Protein AF-A0A9E4AIB3-F1 (afdb_monomer_lite)

Structure (mmCIF, N/CA/C/O backbone):
data_AF-A0A9E4AIB3-F1
#
_entry.id   AF-A0A9E4AIB3-F1
#
loop_
_atom_site.group_PDB
_atom_site.id
_atom_site.type_symbol
_atom_site.label_atom_id
_atom_site.label_alt_id
_atom_site.label_comp_id
_atom_site.label_asym_id
_atom_site.label_entity_id
_atom_site.label_seq_id
_atom_site.pdbx_PDB_ins_code
_atom_site.Cartn_x
_atom_site.Cartn_y
_atom_site.Cartn_z
_atom_site.occupancy
_atom_site.B_iso_or_equiv
_atom_site.auth_seq_id
_atom_site.auth_comp_id
_atom_site.auth_asym_id
_atom_site.auth_atom_id
_atom_site.pdbx_PDB_model_num
ATOM 1 N N . MET A 1 1 ? 0.671 -28.412 37.581 1.00 35.06 1 MET A N 1
ATOM 2 C CA . MET A 1 1 ? -0.381 -27.426 37.260 1.00 35.06 1 MET A CA 1
ATOM 3 C C . MET A 1 1 ? -0.071 -26.898 35.873 1.00 35.06 1 MET A C 1
ATOM 5 O O . MET A 1 1 ? 0.935 -26.224 35.713 1.00 35.06 1 MET A O 1
ATOM 9 N N . THR A 1 2 ? -0.836 -27.308 34.867 1.00 39.34 2 THR A N 1
ATOM 10 C CA . THR A 1 2 ? -0.575 -26.980 33.458 1.00 39.34 2 THR A CA 1
ATOM 11 C C . THR A 1 2 ? -1.569 -25.899 33.052 1.00 39.34 2 THR A C 1
ATOM 13 O O . THR A 1 2 ? -2.763 -26.172 32.935 1.00 39.34 2 THR A O 1
ATOM 16 N N . ASN A 1 3 ? -1.099 -24.659 32.913 1.00 42.19 3 ASN A N 1
ATOM 17 C CA . ASN A 1 3 ? -1.931 -23.548 32.460 1.00 42.19 3 ASN A CA 1
ATOM 18 C C . ASN A 1 3 ? -2.301 -23.778 30.995 1.00 42.19 3 ASN A C 1
ATOM 20 O O . ASN A 1 3 ? -1.466 -23.673 30.102 1.00 42.19 3 ASN A O 1
ATOM 24 N N . THR A 1 4 ? -3.562 -24.134 30.766 1.00 44.94 4 THR A N 1
ATOM 25 C CA . THR A 1 4 ? -4.128 -24.228 29.422 1.00 44.94 4 THR A CA 1
ATOM 26 C C . THR A 1 4 ? -4.549 -22.821 29.023 1.00 44.94 4 THR A C 1
ATOM 28 O O . THR A 1 4 ? -5.563 -22.318 29.506 1.00 44.94 4 THR A O 1
ATOM 31 N N . ILE A 1 5 ? -3.749 -22.164 28.184 1.00 53.97 5 ILE A N 1
ATOM 32 C CA . ILE A 1 5 ? -4.120 -20.892 27.559 1.00 53.97 5 ILE A CA 1
ATOM 33 C C . ILE A 1 5 ? -5.286 -21.201 26.614 1.00 53.97 5 ILE A C 1
ATOM 35 O O . ILE A 1 5 ? -5.104 -21.790 25.550 1.00 53.97 5 ILE A O 1
ATOM 39 N N . ARG A 1 6 ? -6.511 -20.871 27.036 1.00 46.91 6 ARG A N 1
ATOM 40 C CA . ARG A 1 6 ? -7.680 -20.882 26.153 1.00 46.91 6 ARG A CA 1
ATOM 41 C C . ARG A 1 6 ? -7.533 -19.701 25.200 1.00 46.91 6 ARG A C 1
ATOM 43 O O . ARG A 1 6 ? -7.764 -18.567 25.608 1.00 46.91 6 ARG A O 1
ATOM 50 N N . MET A 1 7 ? -7.138 -19.964 23.956 1.00 50.44 7 MET A N 1
ATOM 51 C CA . MET A 1 7 ? -7.277 -18.965 22.898 1.00 50.44 7 MET A CA 1
ATOM 52 C C . MET A 1 7 ? -8.770 -18.614 22.759 1.00 50.44 7 MET A C 1
ATOM 54 O O . MET A 1 7 ? -9.595 -19.536 22.719 1.00 50.44 7 MET A O 1
ATOM 58 N N . PRO A 1 8 ? -9.146 -17.322 22.718 1.00 49.25 8 PRO A N 1
ATOM 59 C CA . PRO A 1 8 ? -10.504 -16.931 22.372 1.00 49.25 8 PRO A CA 1
ATOM 60 C C . PRO A 1 8 ? -10.796 -17.449 20.962 1.00 49.25 8 PRO A C 1
ATOM 62 O O . PRO A 1 8 ? -9.924 -17.421 20.096 1.00 49.25 8 PRO A O 1
ATOM 65 N N . GLY A 1 9 ? -11.990 -18.010 20.770 1.00 51.44 9 GLY A N 1
ATOM 66 C CA . GLY A 1 9 ? -12.374 -18.726 19.558 1.00 51.44 9 GLY A CA 1
ATOM 67 C C . GLY A 1 9 ? -12.327 -17.836 18.321 1.00 51.44 9 GLY A C 1
ATOM 68 O O . GLY A 1 9 ? -13.339 -17.258 17.935 1.00 51.44 9 GLY A O 1
ATOM 69 N N . ILE A 1 10 ? -11.163 -17.769 17.678 1.00 52.16 10 ILE A N 1
ATOM 70 C CA . ILE A 1 10 ? -11.039 -17.341 16.291 1.00 52.16 10 ILE A CA 1
ATOM 71 C C . ILE A 1 10 ? -11.844 -18.365 15.500 1.00 52.16 10 ILE A C 1
ATOM 73 O O . ILE A 1 10 ? -11.491 -19.544 15.439 1.00 52.16 10 ILE A O 1
ATOM 77 N N . ASN A 1 11 ? -12.984 -17.917 14.978 1.00 54.84 11 ASN A N 1
ATOM 78 C CA . ASN A 1 11 ? -13.863 -18.706 14.128 1.00 54.84 11 ASN A CA 1
ATOM 79 C C . ASN A 1 11 ? -12.988 -19.403 13.076 1.00 54.84 11 ASN A C 1
ATOM 81 O O . ASN A 1 11 ? -12.268 -18.725 12.343 1.00 54.84 11 ASN A O 1
ATOM 85 N N . SER A 1 12 ? -13.003 -20.736 13.015 1.00 58.28 12 SER A N 1
ATOM 86 C CA . SER A 1 12 ? -12.111 -21.529 12.149 1.00 58.28 12 SER A CA 1
ATOM 87 C C . SER A 1 12 ? -12.147 -21.082 10.681 1.00 58.28 12 SER A C 1
ATOM 89 O O . SER A 1 12 ? -11.156 -21.207 9.967 1.00 58.28 12 SER A O 1
ATOM 91 N N . ASN A 1 13 ? -13.262 -20.484 10.260 1.00 60.47 13 ASN A N 1
ATOM 92 C CA . ASN A 1 13 ? -13.457 -19.874 8.949 1.00 60.47 13 ASN A CA 1
ATOM 93 C C . ASN A 1 13 ? -12.560 -18.650 8.693 1.00 60.47 13 ASN A C 1
ATOM 95 O O . ASN A 1 13 ? -12.083 -18.491 7.577 1.00 60.47 13 ASN A O 1
ATOM 99 N N . ILE A 1 14 ? -12.295 -17.810 9.700 1.00 61.66 14 ILE A N 1
ATOM 100 C CA . ILE A 1 14 ? -11.411 -16.636 9.576 1.00 61.66 14 ILE A CA 1
ATOM 101 C C . ILE A 1 14 ? -9.961 -17.098 9.432 1.00 61.66 14 ILE A C 1
ATOM 103 O O . ILE A 1 14 ? -9.245 -16.623 8.558 1.00 61.66 14 ILE A O 1
ATOM 107 N N . LEU A 1 15 ? -9.544 -18.085 10.230 1.00 64.62 15 LEU A N 1
ATOM 108 C CA . LEU A 1 15 ? -8.191 -18.635 10.143 1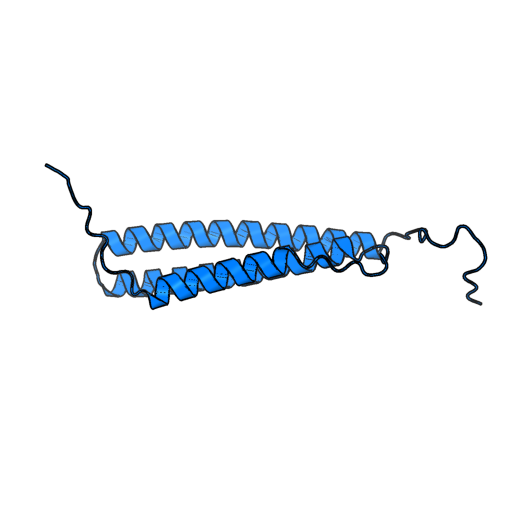.00 64.62 15 LEU A CA 1
ATOM 109 C C . LEU A 1 15 ? -7.956 -19.347 8.800 1.00 64.62 15 LEU A C 1
ATOM 111 O O . LEU A 1 15 ? -6.887 -19.218 8.205 1.00 64.62 15 LEU A O 1
ATOM 115 N N . ALA A 1 16 ? -8.970 -20.057 8.295 1.00 69.50 16 ALA A N 1
ATOM 116 C CA . ALA A 1 16 ? -8.938 -20.680 6.976 1.00 69.50 16 ALA A CA 1
ATOM 117 C C . ALA A 1 16 ? -8.899 -19.639 5.846 1.00 69.50 16 ALA A C 1
ATOM 119 O O . ALA A 1 16 ? -8.155 -19.823 4.887 1.00 69.50 16 ALA A O 1
ATOM 120 N N . LEU A 1 17 ? -9.641 -18.534 5.977 1.00 68.19 17 LEU A N 1
ATOM 121 C CA . LEU A 1 17 ? -9.627 -17.430 5.016 1.00 68.19 17 LEU A CA 1
ATOM 122 C C . LEU A 1 17 ? -8.252 -16.749 4.964 1.00 68.19 17 LEU A C 1
ATOM 124 O O . LEU A 1 17 ? -7.700 -16.579 3.882 1.00 68.19 17 LEU A O 1
ATOM 128 N N . ILE A 1 18 ? -7.664 -16.438 6.125 1.00 69.69 18 ILE A N 1
ATOM 129 C CA . ILE A 1 18 ? -6.316 -15.856 6.230 1.00 69.69 18 ILE A CA 1
ATOM 130 C C . ILE A 1 18 ? -5.272 -16.810 5.632 1.00 69.69 18 ILE A C 1
ATOM 132 O O . ILE A 1 18 ? -4.421 -16.394 4.849 1.00 69.69 18 ILE A O 1
ATOM 136 N N . SER A 1 19 ? -5.370 -18.107 5.938 1.00 68.75 19 SER A N 1
ATOM 137 C CA . SER A 1 19 ? -4.465 -19.126 5.388 1.00 68.75 19 SER A CA 1
ATOM 138 C C . SER A 1 19 ? -4.603 -19.256 3.868 1.00 68.75 19 SER A C 1
ATOM 140 O O . SER A 1 19 ? -3.606 -19.410 3.168 1.00 68.75 19 SER A O 1
ATOM 142 N N . PHE A 1 20 ? -5.825 -19.157 3.340 1.00 73.44 20 PHE A N 1
ATOM 143 C CA . PHE A 1 20 ? -6.083 -19.189 1.903 1.00 73.44 20 PHE A CA 1
ATOM 144 C C . PHE A 1 20 ? -5.488 -17.970 1.192 1.00 73.44 2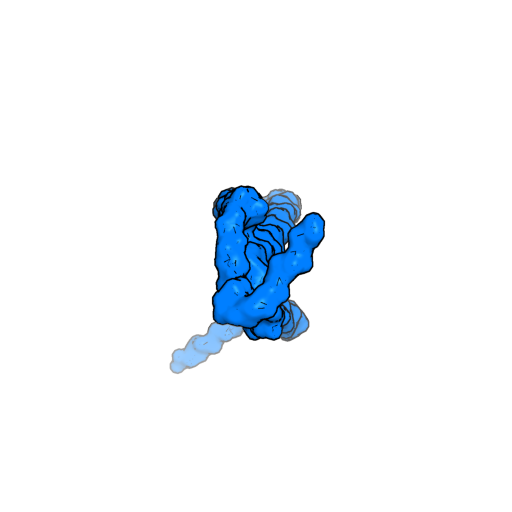0 PHE A C 1
ATOM 146 O O . PHE A 1 20 ? -4.830 -18.137 0.168 1.00 73.44 20 PHE A O 1
ATOM 153 N N . ILE A 1 21 ? -5.648 -16.770 1.762 1.00 73.50 21 ILE A N 1
ATOM 154 C CA . ILE A 1 21 ? -5.055 -15.528 1.239 1.00 73.50 21 ILE A CA 1
ATOM 155 C C . ILE A 1 21 ? -3.521 -15.630 1.211 1.00 73.50 21 ILE A C 1
ATOM 157 O O . ILE A 1 21 ? -2.910 -15.303 0.196 1.00 73.50 21 ILE A O 1
ATOM 161 N N . LEU A 1 22 ? -2.900 -16.157 2.273 1.00 63.69 22 LEU A N 1
ATOM 162 C CA . LEU A 1 22 ? -1.445 -16.353 2.345 1.00 63.69 22 LEU A CA 1
ATOM 163 C C . LEU A 1 22 ? -0.923 -17.355 1.303 1.00 63.69 22 LEU A C 1
ATOM 165 O O . LEU A 1 22 ? 0.101 -17.105 0.669 1.00 63.69 22 LEU A O 1
ATOM 169 N N . ILE A 1 23 ? -1.630 -18.469 1.086 1.00 68.94 23 ILE A N 1
ATOM 170 C CA . ILE A 1 23 ? -1.269 -19.458 0.056 1.00 68.94 23 ILE A CA 1
ATOM 171 C C . ILE A 1 23 ? -1.397 -18.848 -1.342 1.00 68.94 23 ILE A C 1
ATOM 173 O O . ILE A 1 23 ? -0.522 -19.053 -2.183 1.00 68.94 23 ILE A O 1
ATOM 177 N N . PHE A 1 24 ? -2.456 -18.074 -1.585 1.00 65.56 24 PHE A N 1
ATOM 178 C CA . PHE A 1 24 ? -2.653 -17.390 -2.859 1.00 65.56 24 PHE A CA 1
ATOM 179 C C . PHE A 1 24 ? -1.541 -16.367 -3.125 1.00 65.56 24 PHE A C 1
ATOM 181 O O . PHE A 1 24 ? -0.977 -16.352 -4.218 1.00 65.56 24 PHE A O 1
ATOM 188 N N . ALA A 1 25 ? -1.154 -15.585 -2.113 1.00 59.72 25 ALA A N 1
ATOM 189 C CA . ALA A 1 25 ? -0.030 -14.656 -2.197 1.00 59.72 25 ALA A CA 1
ATOM 190 C C . ALA A 1 25 ? 1.302 -15.373 -2.507 1.00 59.72 25 ALA A C 1
ATOM 192 O O . ALA A 1 25 ? 2.055 -14.926 -3.370 1.00 59.72 25 ALA A O 1
ATOM 193 N N . MET A 1 26 ? 1.571 -16.532 -1.888 1.00 59.97 26 MET A N 1
ATOM 194 C CA . MET A 1 26 ? 2.761 -17.344 -2.195 1.00 59.97 26 MET A CA 1
ATOM 195 C C . MET A 1 26 ? 2.737 -17.952 -3.605 1.00 59.97 26 MET A C 1
ATOM 197 O O . MET A 1 26 ? 3.781 -18.058 -4.253 1.00 59.97 26 MET A O 1
ATOM 201 N N . MET A 1 27 ? 1.563 -18.339 -4.108 1.00 57.00 27 MET A N 1
ATOM 202 C CA . MET A 1 27 ? 1.416 -18.798 -5.492 1.00 57.00 27 MET A CA 1
ATOM 203 C C . MET A 1 27 ? 1.725 -17.677 -6.489 1.00 57.00 27 MET A C 1
ATOM 205 O O . MET A 1 27 ? 2.424 -17.917 -7.469 1.00 57.00 27 MET A O 1
ATOM 209 N N . PHE A 1 28 ? 1.292 -16.444 -6.216 1.00 57.44 28 PHE A N 1
ATOM 210 C CA . PHE A 1 28 ? 1.641 -15.291 -7.051 1.00 57.44 28 PHE A CA 1
ATOM 211 C C . PHE A 1 28 ? 3.141 -14.960 -7.019 1.00 57.44 28 PHE A C 1
ATOM 213 O O . PHE A 1 28 ? 3.694 -14.597 -8.052 1.00 57.44 28 PHE A O 1
ATOM 220 N N . LEU A 1 29 ? 3.823 -15.168 -5.887 1.00 53.88 29 LEU A N 1
ATOM 221 C CA . LEU A 1 29 ? 5.279 -14.985 -5.786 1.00 53.88 29 LEU A CA 1
ATOM 222 C C . LEU A 1 29 ? 6.095 -16.044 -6.556 1.00 53.88 29 LEU A C 1
ATOM 224 O O . LEU A 1 29 ? 7.255 -15.799 -6.878 1.00 53.88 29 LEU A O 1
ATOM 228 N N . THR A 1 30 ? 5.526 -17.221 -6.844 1.00 50.12 30 THR A N 1
ATOM 229 C CA . THR A 1 30 ? 6.266 -18.371 -7.411 1.00 50.12 30 THR A CA 1
ATOM 230 C C . THR A 1 30 ? 6.051 -18.597 -8.906 1.00 50.12 30 THR A C 1
ATOM 232 O O . THR A 1 30 ? 6.824 -19.330 -9.525 1.00 50.12 30 THR A O 1
ATOM 235 N N . VAL A 1 31 ? 5.065 -17.946 -9.527 1.00 48.16 31 VAL A N 1
ATOM 236 C CA . VAL A 1 31 ? 4.904 -17.956 -10.988 1.00 48.16 31 VAL A CA 1
ATOM 237 C C . VAL A 1 31 ? 5.790 -16.858 -11.584 1.00 48.16 31 VAL A C 1
ATOM 239 O O . VAL A 1 31 ? 5.312 -15.797 -11.959 1.00 48.16 31 VAL A O 1
ATOM 242 N N . HIS A 1 32 ? 7.097 -17.117 -11.659 1.00 43.66 32 HIS A N 1
ATOM 243 C CA . HIS A 1 32 ? 7.974 -16.482 -12.647 1.00 43.66 32 HIS A CA 1
ATOM 244 C C . HIS A 1 32 ? 7.811 -17.269 -13.953 1.00 43.66 32 HIS A C 1
ATOM 246 O O . HIS A 1 32 ? 8.312 -18.396 -14.045 1.00 43.66 32 HIS A O 1
ATOM 252 N N . PRO A 1 33 ? 7.068 -16.772 -14.956 1.00 46.50 33 PRO A N 1
ATOM 253 C CA . PRO A 1 33 ? 6.988 -17.472 -16.217 1.00 46.50 33 PRO A CA 1
ATOM 254 C C . PRO A 1 33 ? 8.289 -17.211 -16.980 1.00 46.50 33 PRO A C 1
ATOM 256 O O . PRO A 1 33 ? 8.630 -16.070 -17.270 1.00 46.50 33 PRO A O 1
ATOM 259 N N . ALA A 1 34 ? 9.000 -18.287 -17.320 1.00 40.94 34 ALA A N 1
ATOM 260 C CA . ALA A 1 34 ? 10.029 -18.285 -18.350 1.00 40.94 34 ALA A CA 1
ATOM 261 C C . ALA A 1 34 ? 9.378 -17.913 -19.695 1.00 40.94 34 ALA A C 1
ATOM 263 O O . ALA A 1 34 ? 8.939 -18.775 -20.459 1.00 40.94 34 ALA A O 1
ATOM 264 N N . LEU A 1 35 ? 9.229 -16.615 -19.935 1.00 42.38 35 LEU A N 1
ATOM 265 C CA . LEU A 1 35 ? 8.857 -16.023 -21.211 1.00 42.38 35 LEU A CA 1
ATOM 266 C C . LEU A 1 35 ? 10.134 -15.483 -21.847 1.00 42.38 35 LEU A C 1
ATOM 268 O O . LEU A 1 35 ? 11.066 -15.115 -21.142 1.00 42.38 35 LEU A O 1
ATOM 272 N N . ALA A 1 36 ? 10.196 -15.517 -23.177 1.00 43.38 36 ALA A N 1
ATOM 273 C CA . ALA A 1 36 ? 11.301 -14.957 -23.940 1.00 43.38 36 ALA A CA 1
ATOM 274 C C . ALA A 1 36 ? 11.593 -13.536 -23.437 1.00 43.38 36 ALA A C 1
ATOM 276 O O . ALA A 1 36 ? 10.746 -12.664 -23.589 1.00 43.38 36 ALA A O 1
ATOM 277 N N . GLU A 1 37 ? 12.754 -13.376 -22.808 1.00 48.16 37 GLU A N 1
ATOM 278 C CA . GLU A 1 37 ? 13.202 -12.189 -22.083 1.00 48.16 37 GLU A CA 1
ATOM 279 C C . GLU A 1 37 ? 13.243 -11.009 -23.060 1.00 48.16 37 GLU A C 1
ATOM 281 O O . GLU A 1 37 ? 14.170 -10.851 -23.857 1.00 48.16 37 GLU A O 1
ATOM 286 N N . HIS A 1 38 ? 12.163 -10.229 -23.100 1.00 57.75 38 HIS A N 1
ATOM 287 C CA . HIS A 1 38 ? 12.190 -8.936 -23.758 1.00 57.75 38 HIS A CA 1
ATOM 288 C C . HIS A 1 38 ? 13.029 -8.015 -22.870 1.00 57.75 38 HIS A C 1
ATOM 290 O O . HIS A 1 38 ? 12.897 -8.083 -21.652 1.00 57.75 38 HIS A O 1
ATOM 296 N N . ASP A 1 39 ? 13.845 -7.134 -23.460 1.00 65.25 39 ASP A N 1
ATOM 297 C CA . ASP A 1 39 ? 14.859 -6.337 -22.737 1.00 65.25 39 ASP A CA 1
ATOM 298 C C . ASP A 1 39 ? 14.336 -5.484 -21.544 1.00 65.25 39 ASP A C 1
ATOM 300 O O . ASP A 1 39 ? 15.139 -4.837 -20.886 1.00 65.25 39 ASP A O 1
ATOM 304 N N . CYS A 1 40 ? 13.019 -5.440 -21.280 1.00 80.94 40 CYS A N 1
ATOM 305 C CA . CYS A 1 40 ? 12.397 -4.762 -20.133 1.00 80.94 40 CYS A CA 1
ATOM 306 C C . CYS A 1 40 ? 11.283 -5.568 -19.426 1.00 80.94 40 CYS A C 1
ATOM 308 O O . CYS A 1 40 ? 10.432 -4.973 -18.751 1.00 80.94 40 CYS A O 1
ATOM 310 N N . ASP A 1 41 ? 11.185 -6.883 -19.650 1.00 82.81 41 ASP A N 1
ATOM 311 C CA . ASP A 1 41 ? 10.123 -7.703 -19.045 1.00 82.81 41 ASP A CA 1
ATOM 312 C C . ASP A 1 41 ? 10.294 -7.834 -17.526 1.00 82.81 41 ASP A C 1
ATOM 314 O O . ASP A 1 41 ? 9.296 -7.818 -16.801 1.00 82.81 41 ASP A O 1
ATOM 318 N N . ASP A 1 42 ? 11.533 -7.857 -17.038 1.00 83.06 42 ASP A N 1
ATOM 319 C CA . ASP A 1 42 ? 11.845 -7.909 -15.609 1.00 83.06 42 ASP A CA 1
ATOM 320 C C . ASP A 1 42 ? 11.450 -6.612 -14.895 1.00 83.06 42 ASP A C 1
ATOM 322 O O . ASP A 1 42 ? 10.762 -6.644 -13.870 1.00 83.06 42 ASP A O 1
ATOM 326 N N . GLU A 1 43 ? 11.787 -5.446 -15.457 1.00 85.06 43 GLU A N 1
ATOM 327 C CA . GLU A 1 43 ? 11.377 -4.150 -14.908 1.00 85.06 43 GLU A CA 1
ATOM 328 C C . GLU A 1 43 ? 9.859 -3.983 -14.953 1.00 85.06 43 GLU A C 1
ATOM 330 O O . GLU A 1 43 ? 9.266 -3.378 -14.055 1.00 85.06 43 GLU A O 1
ATOM 335 N N . LYS A 1 44 ? 9.203 -4.537 -15.978 1.00 87.19 44 LYS A N 1
ATOM 336 C CA . LYS A 1 44 ? 7.743 -4.550 -16.054 1.00 87.19 44 LYS A CA 1
ATOM 337 C C . LYS A 1 44 ? 7.135 -5.434 -14.968 1.00 87.19 44 LYS A C 1
ATOM 339 O O . LYS A 1 44 ? 6.194 -4.997 -14.309 1.00 87.19 44 LYS A O 1
ATOM 344 N N . ALA A 1 45 ? 7.666 -6.638 -14.761 1.00 87.00 45 ALA A N 1
ATOM 345 C CA . ALA A 1 45 ? 7.210 -7.540 -13.709 1.00 87.00 45 ALA A CA 1
ATOM 346 C C . ALA A 1 45 ? 7.408 -6.919 -12.316 1.00 87.00 45 ALA A C 1
ATOM 348 O O . ALA A 1 45 ? 6.496 -6.960 -11.489 1.00 87.00 45 ALA A O 1
ATOM 349 N N . ALA A 1 46 ? 8.551 -6.268 -12.080 1.00 85.19 46 ALA A N 1
ATOM 350 C CA . ALA A 1 46 ? 8.821 -5.526 -10.852 1.00 85.19 46 ALA A CA 1
ATOM 351 C C . ALA A 1 46 ? 7.843 -4.354 -10.659 1.00 85.19 46 ALA A C 1
ATOM 353 O O . ALA A 1 46 ? 7.307 -4.172 -9.565 1.00 85.19 46 ALA A O 1
ATOM 354 N N . MET A 1 47 ? 7.553 -3.591 -11.720 1.00 91.31 47 MET A N 1
ATOM 355 C CA . MET A 1 47 ? 6.560 -2.513 -11.684 1.00 91.31 47 MET A CA 1
ATOM 356 C C . MET A 1 47 ? 5.155 -3.040 -11.368 1.00 91.31 47 MET A C 1
ATOM 358 O O . MET A 1 47 ? 4.459 -2.446 -10.543 1.00 91.31 47 MET A O 1
ATOM 362 N N . ASP A 1 48 ? 4.729 -4.135 -12.001 1.00 92.25 48 ASP A N 1
ATOM 363 C CA . ASP A 1 48 ? 3.409 -4.734 -11.780 1.00 92.25 48 ASP A CA 1
ATOM 364 C C . ASP A 1 48 ? 3.285 -5.304 -10.353 1.00 92.25 48 ASP A C 1
ATOM 366 O O . ASP A 1 48 ? 2.252 -5.120 -9.703 1.00 92.25 48 ASP A O 1
ATOM 370 N N . ALA A 1 49 ? 4.350 -5.910 -9.817 1.00 88.88 49 ALA A N 1
ATOM 371 C CA . ALA A 1 49 ? 4.402 -6.369 -8.429 1.00 88.88 49 ALA A CA 1
ATOM 372 C C . ALA A 1 49 ? 4.340 -5.203 -7.426 1.00 88.88 49 ALA A C 1
ATOM 374 O O . ALA A 1 49 ? 3.539 -5.235 -6.489 1.00 88.88 49 ALA A O 1
ATOM 375 N N . ALA A 1 50 ? 5.126 -4.143 -7.644 1.00 87.25 50 ALA A N 1
ATOM 376 C CA . ALA A 1 50 ? 5.109 -2.950 -6.797 1.00 87.25 50 ALA A CA 1
ATOM 377 C C . ALA A 1 50 ? 3.752 -2.228 -6.855 1.00 87.25 50 ALA A C 1
ATOM 379 O O . ALA A 1 50 ? 3.245 -1.755 -5.839 1.00 87.25 50 ALA A O 1
ATOM 380 N N . ARG A 1 51 ? 3.109 -2.207 -8.029 1.00 94.38 51 ARG A N 1
ATOM 381 C CA . ARG A 1 51 ? 1.748 -1.686 -8.190 1.00 94.38 51 ARG A CA 1
ATOM 382 C C . ARG A 1 51 ? 0.737 -2.480 -7.367 1.00 94.38 51 ARG A C 1
ATOM 384 O O . ARG A 1 51 ? -0.110 -1.879 -6.714 1.00 94.38 51 ARG A O 1
ATOM 391 N N . LEU A 1 52 ? 0.812 -3.810 -7.403 1.00 93.44 52 LEU A N 1
ATOM 392 C CA . LEU A 1 52 ? -0.082 -4.659 -6.616 1.00 93.44 52 LEU A CA 1
ATOM 393 C C . LEU A 1 52 ? 0.091 -4.400 -5.112 1.00 93.44 52 LEU A C 1
ATOM 395 O O . LEU A 1 52 ? -0.901 -4.291 -4.395 1.00 93.44 52 LEU A O 1
ATOM 399 N N . LEU A 1 53 ? 1.333 -4.251 -4.640 1.00 91.06 53 LEU A N 1
ATOM 400 C CA . LEU A 1 53 ? 1.617 -3.892 -3.247 1.00 91.06 53 LEU A CA 1
ATOM 401 C C . LEU A 1 53 ? 1.037 -2.523 -2.876 1.00 91.06 53 LEU A C 1
ATOM 403 O O . LEU A 1 53 ? 0.408 -2.405 -1.829 1.00 91.06 53 LEU A O 1
ATOM 407 N N . TYR A 1 54 ? 1.172 -1.522 -3.749 1.00 92.06 54 TYR A N 1
ATOM 408 C CA . TYR A 1 54 ? 0.540 -0.212 -3.570 1.00 92.06 54 TYR A CA 1
ATOM 409 C C . TYR A 1 54 ? -0.991 -0.309 -3.461 1.00 92.06 54 TYR A C 1
ATOM 411 O O . TYR A 1 54 ? -1.585 0.274 -2.554 1.00 92.06 54 TYR A O 1
ATOM 419 N N . GLU A 1 55 ? -1.639 -1.076 -4.343 1.00 94.06 55 GLU A N 1
ATOM 420 C CA . GLU A 1 55 ? -3.095 -1.275 -4.311 1.00 94.06 55 GLU A CA 1
ATOM 421 C C . GLU A 1 55 ? -3.542 -1.967 -3.008 1.00 94.06 55 GLU A C 1
ATOM 423 O O . GLU A 1 55 ? -4.545 -1.571 -2.409 1.00 94.06 55 GLU A O 1
ATOM 428 N N . ILE A 1 56 ? -2.775 -2.949 -2.520 1.00 91.50 56 ILE A N 1
ATOM 429 C CA . ILE A 1 56 ? -3.023 -3.598 -1.224 1.00 91.50 56 ILE A CA 1
ATOM 430 C C . ILE A 1 56 ? -2.845 -2.604 -0.074 1.00 91.50 56 ILE A C 1
ATOM 432 O O . ILE A 1 56 ? -3.724 -2.516 0.782 1.00 91.50 56 ILE A O 1
ATOM 436 N N . ALA A 1 57 ? -1.749 -1.844 -0.053 1.00 87.94 57 ALA A N 1
ATOM 437 C CA . ALA A 1 57 ? -1.473 -0.871 1.000 1.00 87.94 57 ALA A CA 1
ATOM 438 C C . ALA A 1 57 ? -2.572 0.199 1.087 1.00 87.94 57 ALA A C 1
ATOM 440 O O . ALA A 1 57 ? -3.005 0.559 2.180 1.00 87.94 57 ALA A O 1
ATOM 441 N N . TYR A 1 58 ? -3.098 0.636 -0.062 1.00 92.12 58 TYR A N 1
ATOM 442 C CA . TYR A 1 58 ? -4.218 1.573 -0.122 1.00 92.12 58 TYR A CA 1
ATOM 443 C C . TYR A 1 58 ? -5.489 0.994 0.515 1.00 92.12 58 TYR A C 1
ATOM 445 O O . TYR A 1 58 ? -6.155 1.665 1.303 1.00 92.12 58 TYR A O 1
ATOM 453 N N . ILE A 1 59 ? -5.809 -0.270 0.218 1.00 91.94 59 ILE A N 1
ATOM 454 C CA . ILE A 1 59 ? -6.956 -0.961 0.825 1.00 91.94 59 ILE A CA 1
ATOM 455 C C . ILE A 1 59 ? -6.756 -1.124 2.337 1.00 91.94 59 ILE A C 1
ATOM 457 O O . ILE A 1 59 ? -7.698 -0.909 3.095 1.00 91.94 59 ILE A O 1
ATOM 461 N N . VAL A 1 60 ? -5.551 -1.488 2.784 1.00 89.88 60 VAL A N 1
ATOM 462 C CA . VAL A 1 60 ? -5.233 -1.649 4.213 1.00 89.88 60 VAL A CA 1
ATOM 463 C C . VAL A 1 60 ? -5.398 -0.328 4.964 1.00 89.88 60 VAL A C 1
ATOM 465 O O . VAL A 1 60 ? -6.051 -0.316 6.004 1.00 89.88 60 VAL A O 1
ATOM 468 N N . HIS A 1 61 ? -4.900 0.780 4.410 1.00 93.31 61 HIS A N 1
ATOM 469 C CA . HIS A 1 61 ? -5.101 2.116 4.974 1.00 93.31 61 HIS A CA 1
ATOM 470 C C . HIS A 1 61 ? -6.587 2.460 5.112 1.00 93.31 61 HIS A C 1
ATOM 472 O O . HIS A 1 61 ? -7.039 2.824 6.193 1.00 93.31 61 HIS A O 1
ATOM 478 N N . TYR A 1 62 ? -7.372 2.261 4.050 1.00 92.12 62 TYR A N 1
ATOM 479 C CA . TYR A 1 62 ? -8.813 2.517 4.083 1.00 92.12 62 TYR A CA 1
ATOM 480 C C . TYR A 1 62 ? -9.551 1.659 5.127 1.00 92.12 62 TYR A C 1
ATOM 482 O O . TYR A 1 62 ? -10.453 2.129 5.818 1.00 92.12 62 TYR A O 1
ATOM 490 N N . LEU A 1 63 ? -9.166 0.388 5.276 1.00 91.06 63 LEU A N 1
ATOM 491 C CA . LEU A 1 63 ? -9.734 -0.482 6.307 1.00 91.06 63 LEU A CA 1
ATOM 492 C C . LEU A 1 63 ? -9.350 -0.035 7.722 1.00 91.06 63 LEU A C 1
ATOM 494 O O . LEU A 1 63 ? -10.167 -0.181 8.629 1.00 91.06 63 LEU A O 1
ATOM 498 N N . ALA A 1 64 ? -8.146 0.506 7.911 1.00 85.62 64 ALA A N 1
ATOM 499 C CA . ALA A 1 64 ? -7.716 1.053 9.192 1.00 85.62 64 ALA A CA 1
ATOM 500 C C . ALA A 1 64 ? -8.485 2.338 9.553 1.00 85.62 64 ALA A C 1
ATOM 502 O O . ALA A 1 64 ? -8.903 2.482 10.700 1.00 85.62 64 ALA A O 1
ATOM 503 N N . GLU A 1 65 ? -8.778 3.210 8.579 1.00 94.81 65 GLU A N 1
ATOM 504 C CA . GLU A 1 65 ? -9.653 4.379 8.780 1.00 94.81 65 GLU A CA 1
ATOM 505 C C . GLU A 1 65 ? -11.049 3.946 9.255 1.00 94.81 65 GLU A C 1
ATOM 507 O O . GLU A 1 65 ? -11.548 4.430 10.270 1.00 94.81 65 GLU A O 1
ATOM 512 N N . LEU A 1 66 ? -11.654 2.960 8.581 1.00 92.44 66 LEU A N 1
ATOM 513 C CA . LEU A 1 66 ? -12.950 2.407 8.990 1.00 92.44 66 LEU A CA 1
ATOM 514 C C . LEU A 1 66 ? -12.902 1.746 10.375 1.00 92.44 66 LEU A C 1
ATOM 516 O O . LEU A 1 66 ? -13.877 1.805 11.128 1.00 92.44 66 LEU A O 1
ATOM 520 N N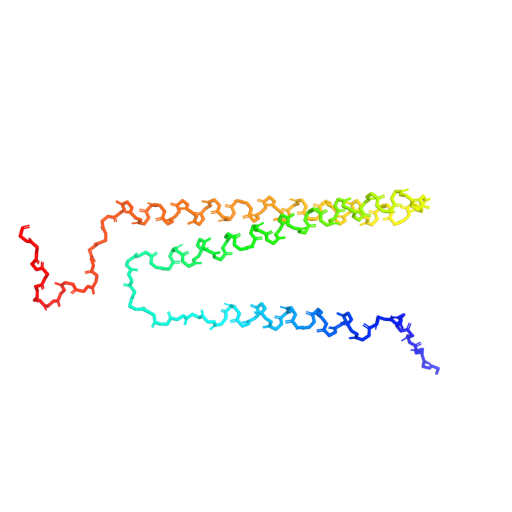 . ALA A 1 67 ? -11.795 1.082 10.716 1.00 87.31 67 ALA A N 1
ATOM 521 C CA . ALA A 1 67 ? -11.617 0.475 12.030 1.00 87.31 67 ALA A CA 1
ATOM 522 C C . ALA A 1 67 ? -11.562 1.537 13.136 1.00 87.31 67 ALA A C 1
ATOM 524 O O . ALA A 1 67 ? -12.166 1.327 14.189 1.00 87.31 67 ALA A O 1
ATOM 525 N N . LEU A 1 68 ? -10.910 2.675 12.880 1.00 93.38 68 LEU A N 1
ATOM 526 C CA . LEU A 1 68 ? -10.886 3.810 13.798 1.00 93.38 68 LEU A CA 1
ATOM 527 C C . LEU A 1 68 ? -12.283 4.406 13.988 1.00 93.38 68 LEU A C 1
ATOM 529 O O . LEU A 1 68 ? -12.727 4.521 15.127 1.00 93.38 68 LEU A O 1
ATOM 533 N N . GLU A 1 69 ? -13.028 4.665 12.909 1.00 92.62 69 GLU A N 1
ATOM 534 C CA . GLU A 1 69 ? -14.413 5.162 13.003 1.00 92.62 69 GLU A CA 1
ATOM 535 C C . GLU A 1 69 ? -15.307 4.229 13.846 1.00 92.62 69 GLU A C 1
ATOM 537 O O . GLU A 1 69 ? -16.115 4.669 14.671 1.00 92.62 69 GLU A O 1
ATOM 542 N N . LEU A 1 70 ? -15.155 2.911 13.667 1.00 92.62 70 LEU A N 1
ATOM 543 C CA . LEU A 1 70 ? -15.879 1.914 14.455 1.00 92.62 70 LEU A CA 1
ATOM 544 C C . LEU A 1 70 ? -15.429 1.896 15.919 1.00 92.62 70 LEU A C 1
ATOM 546 O O . LEU A 1 70 ? -16.279 1.761 16.802 1.00 92.62 70 LEU A O 1
ATOM 550 N N . ALA A 1 71 ? -14.127 2.023 16.187 1.00 87.62 71 ALA A N 1
ATOM 551 C CA . ALA A 1 71 ? -13.580 2.074 17.538 1.00 87.62 71 ALA A CA 1
ATOM 552 C C . ALA A 1 71 ? -14.073 3.318 18.291 1.00 87.62 71 ALA A C 1
ATOM 554 O O . ALA A 1 71 ? -14.563 3.191 19.417 1.00 87.62 71 ALA A O 1
ATOM 555 N N . GLU A 1 72 ? -14.056 4.488 17.649 1.00 92.12 72 GLU A N 1
ATOM 556 C CA . GLU A 1 72 ? -14.593 5.740 18.193 1.00 92.12 72 GLU A CA 1
ATOM 557 C C . GLU A 1 72 ? -16.079 5.607 18.551 1.00 92.12 72 GLU A C 1
ATOM 559 O O . GLU A 1 72 ? -16.508 6.035 19.627 1.00 92.12 72 GLU A O 1
ATOM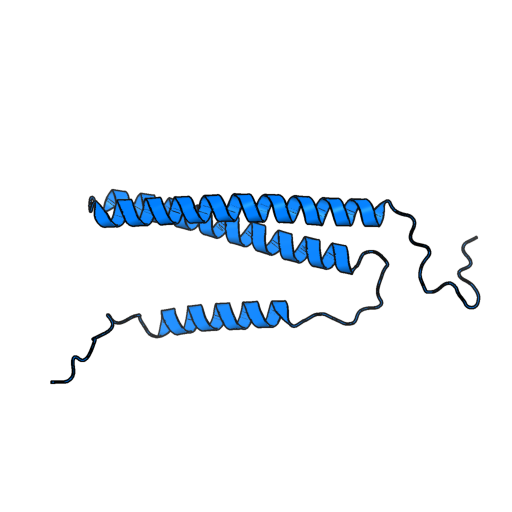 564 N N . ALA A 1 73 ? -16.866 4.925 17.711 1.00 94.38 73 ALA A N 1
ATOM 565 C CA . ALA A 1 73 ? -18.280 4.669 17.978 1.00 94.38 73 ALA A CA 1
ATOM 566 C C . ALA A 1 73 ? -18.526 3.782 19.217 1.00 94.38 73 ALA A C 1
ATOM 568 O O . ALA A 1 73 ? -19.615 3.828 19.796 1.00 94.38 73 ALA A O 1
ATOM 569 N N . THR A 1 74 ? -17.541 2.980 19.645 1.00 93.75 74 THR A N 1
ATOM 570 C CA . THR A 1 74 ? -17.653 2.183 20.880 1.00 93.75 74 THR A CA 1
ATOM 571 C C . THR A 1 74 ? -17.442 3.006 22.152 1.00 93.75 74 THR A C 1
ATOM 573 O O . THR A 1 74 ? -17.956 2.621 23.204 1.00 93.75 74 THR A O 1
ATOM 576 N N . GLY A 1 75 ? -16.689 4.112 22.073 1.00 92.44 75 GLY A N 1
ATOM 577 C CA . GLY A 1 75 ? -16.274 4.915 23.228 1.00 92.44 75 GLY A CA 1
ATOM 578 C C . GLY A 1 75 ? -15.331 4.191 24.201 1.00 92.44 75 GLY A C 1
ATOM 579 O O . GLY A 1 75 ? -15.264 4.560 25.371 1.00 92.44 75 GLY A O 1
ATOM 580 N N . ILE A 1 76 ? -14.664 3.121 23.758 1.00 93.75 76 ILE A N 1
ATOM 581 C CA . ILE A 1 76 ? -13.724 2.339 24.566 1.00 93.75 76 ILE A CA 1
ATOM 582 C C . ILE A 1 76 ? -12.295 2.784 24.228 1.00 93.75 76 ILE A C 1
ATOM 584 O O . ILE A 1 76 ? -11.767 2.408 23.185 1.00 93.75 76 ILE A O 1
ATOM 588 N N . ASP A 1 77 ? -11.657 3.524 25.136 1.00 95.75 77 ASP A N 1
ATOM 589 C CA . ASP A 1 77 ? -10.361 4.186 24.899 1.00 95.75 77 ASP A CA 1
ATOM 590 C C . ASP A 1 77 ? -9.262 3.253 24.360 1.00 95.75 77 ASP A C 1
ATOM 592 O O . ASP A 1 77 ? -8.591 3.589 23.393 1.00 95.75 77 ASP A O 1
ATOM 596 N N . TRP A 1 78 ? -9.111 2.045 24.918 1.00 93.44 78 TRP A N 1
ATOM 597 C CA . TRP A 1 78 ? -8.055 1.123 24.472 1.00 93.44 78 TRP A CA 1
ATOM 598 C C . TRP A 1 78 ? -8.283 0.569 23.056 1.00 93.44 78 TRP A C 1
ATOM 600 O O . TRP A 1 78 ? -7.326 0.169 22.401 1.00 93.44 78 TRP A O 1
ATOM 610 N N . LEU A 1 79 ? -9.536 0.514 22.582 1.00 89.56 79 LEU A N 1
ATOM 611 C CA . LEU A 1 79 ? -9.834 0.128 21.197 1.00 89.56 79 LEU A CA 1
ATOM 612 C C . LEU A 1 79 ? -9.512 1.265 20.231 1.00 89.56 79 LEU A C 1
ATOM 614 O O . LEU A 1 79 ? -9.076 0.996 19.116 1.00 89.56 79 LEU A O 1
ATOM 618 N N . ILE A 1 80 ? -9.731 2.509 20.659 1.00 92.19 80 ILE A N 1
ATOM 619 C CA . ILE A 1 80 ? -9.394 3.703 19.881 1.0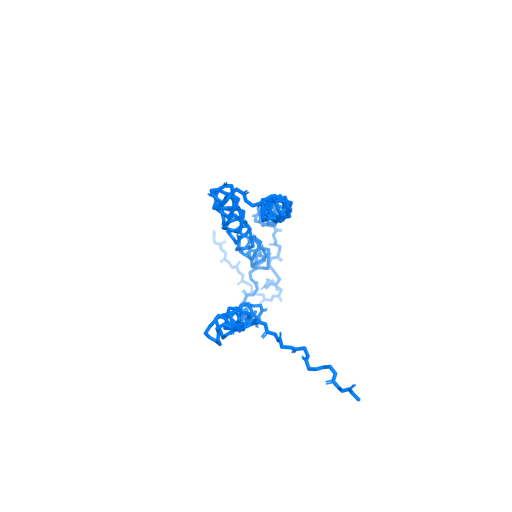0 92.19 80 ILE A CA 1
ATOM 620 C C . ILE A 1 80 ? -7.875 3.788 19.730 1.00 92.19 80 ILE A C 1
ATOM 622 O O . ILE A 1 80 ? -7.399 3.844 18.605 1.00 92.19 80 ILE A O 1
ATOM 626 N N . GLU A 1 81 ? -7.122 3.657 20.826 1.00 94.44 81 GLU A N 1
ATOM 627 C CA . GLU A 1 81 ? -5.650 3.670 20.809 1.00 94.44 81 GLU A CA 1
ATOM 628 C C . GLU A 1 81 ? -5.080 2.584 19.875 1.00 94.44 81 GLU A C 1
ATOM 630 O O . GLU A 1 81 ? -4.235 2.867 19.030 1.00 94.44 81 GLU A O 1
ATOM 635 N N . GLN A 1 82 ? -5.611 1.355 19.929 1.00 94.31 82 GLN A N 1
ATOM 636 C CA . GLN A 1 82 ? -5.198 0.289 19.003 1.00 94.31 82 GLN A CA 1
ATOM 637 C C . GLN A 1 82 ? -5.537 0.586 17.538 1.00 94.31 82 GLN A C 1
ATOM 639 O O . GLN A 1 82 ? -4.791 0.193 16.641 1.00 94.31 82 GLN A O 1
ATOM 644 N N . ALA A 1 83 ? -6.673 1.232 17.273 1.00 90.62 83 ALA A N 1
ATOM 645 C CA . ALA A 1 83 ? -7.061 1.593 15.916 1.00 90.62 83 ALA A CA 1
ATOM 646 C C . ALA A 1 83 ? -6.227 2.766 15.372 1.00 90.62 83 ALA A C 1
ATOM 648 O O . ALA A 1 83 ? -5.901 2.770 14.187 1.00 90.62 83 ALA A O 1
ATOM 649 N N . GLU A 1 84 ? -5.836 3.716 16.226 1.00 95.81 84 GLU A N 1
ATOM 650 C CA . GLU A 1 84 ? -4.909 4.801 15.888 1.00 95.81 84 GLU A CA 1
ATOM 651 C C . GLU A 1 84 ? -3.518 4.256 15.534 1.00 95.81 84 GLU A C 1
ATOM 653 O O . GLU A 1 84 ? -2.973 4.619 14.490 1.00 95.81 84 GLU A O 1
ATOM 658 N N . GLU A 1 85 ? -2.975 3.338 16.343 1.00 94.75 85 GLU A N 1
ATOM 659 C CA . GLU A 1 85 ? -1.702 2.661 16.052 1.00 94.75 85 GLU A CA 1
ATOM 660 C C . GLU A 1 85 ? -1.769 1.903 14.716 1.00 94.75 85 GLU A C 1
ATOM 662 O O . GLU A 1 85 ? -0.903 2.071 13.856 1.00 94.75 85 GLU A O 1
ATOM 667 N N . ALA A 1 86 ? -2.836 1.127 14.492 1.00 92.06 86 ALA A N 1
ATOM 668 C CA . ALA A 1 86 ? -3.024 0.386 13.246 1.00 92.06 86 ALA A CA 1
ATOM 669 C C . ALA A 1 86 ? -3.154 1.307 12.019 1.00 92.06 86 ALA A C 1
ATOM 671 O O . ALA A 1 86 ? -2.637 0.985 10.946 1.00 92.06 86 ALA A O 1
ATOM 672 N N . LEU A 1 87 ? -3.828 2.453 12.160 1.00 95.50 87 LEU A N 1
ATOM 673 C CA . LEU A 1 87 ? -3.929 3.455 11.100 1.00 95.50 87 LEU A CA 1
ATOM 674 C C . LEU A 1 87 ? -2.571 4.091 10.802 1.00 95.50 87 LEU A C 1
ATOM 676 O O . LEU A 1 87 ? -2.231 4.272 9.631 1.00 95.50 87 LEU A O 1
ATOM 680 N N . GLN A 1 88 ? -1.778 4.383 11.833 1.00 96.31 88 GLN A N 1
ATOM 681 C CA . GLN A 1 88 ? -0.430 4.908 11.651 1.00 96.31 88 GLN A CA 1
ATOM 682 C C . GLN A 1 88 ? 0.458 3.911 10.892 1.00 96.31 88 GLN A C 1
ATOM 684 O O . GLN A 1 88 ? 1.066 4.285 9.888 1.00 96.31 88 GLN A O 1
ATOM 689 N N . GLU A 1 89 ? 0.489 2.643 11.309 1.00 94.50 89 GLU A N 1
ATOM 690 C CA . GLU A 1 89 ? 1.264 1.598 10.624 1.00 94.50 89 GLU A CA 1
ATOM 691 C C . GLU A 1 89 ? 0.813 1.420 9.164 1.00 94.50 89 GLU A C 1
ATOM 693 O O . GLU A 1 89 ? 1.638 1.313 8.252 1.00 94.50 89 GLU A O 1
ATOM 698 N N . ALA A 1 90 ? -0.500 1.443 8.911 1.00 90.44 90 ALA A N 1
ATOM 699 C CA . ALA A 1 90 ? -1.044 1.344 7.560 1.00 90.44 90 ALA A CA 1
ATOM 700 C C . ALA A 1 90 ? -0.675 2.552 6.680 1.00 90.44 90 ALA A C 1
ATOM 702 O O . ALA A 1 90 ? -0.425 2.389 5.482 1.00 90.44 90 ALA A O 1
ATOM 703 N N . ALA A 1 91 ? -0.618 3.756 7.255 1.00 94.50 91 ALA A N 1
ATOM 704 C CA . ALA A 1 91 ? -0.187 4.964 6.556 1.00 94.50 91 ALA A CA 1
ATOM 705 C C . ALA A 1 91 ? 1.306 4.918 6.206 1.00 94.50 91 ALA A C 1
ATOM 707 O O . ALA A 1 91 ? 1.676 5.239 5.075 1.00 94.50 91 ALA A O 1
ATOM 708 N N . GLU A 1 92 ? 2.155 4.475 7.135 1.00 94.88 92 GLU A N 1
ATOM 709 C CA . GLU A 1 92 ? 3.589 4.281 6.890 1.00 94.88 92 GLU A CA 1
ATOM 710 C C . GLU A 1 92 ? 3.822 3.258 5.768 1.00 94.88 92 GLU A C 1
ATOM 712 O O . GLU A 1 92 ? 4.547 3.543 4.809 1.00 94.88 92 GLU A O 1
ATOM 717 N N . PHE A 1 93 ? 3.116 2.124 5.812 1.00 93.94 93 PHE A N 1
ATOM 718 C CA . PHE A 1 93 ? 3.173 1.103 4.765 1.00 93.94 93 PHE A CA 1
ATOM 719 C C . PHE A 1 93 ? 2.704 1.626 3.395 1.00 93.94 93 PHE A C 1
ATOM 721 O O . PHE A 1 93 ? 3.320 1.333 2.368 1.00 93.94 93 PHE A O 1
ATOM 728 N N . LEU A 1 94 ? 1.643 2.442 3.351 1.00 95.50 94 LEU A N 1
ATOM 729 C CA . LEU A 1 94 ? 1.168 3.064 2.110 1.00 95.50 94 LEU A CA 1
ATOM 730 C C . LEU A 1 94 ? 2.195 4.035 1.515 1.00 95.50 94 LEU A C 1
ATOM 732 O O . LEU A 1 94 ? 2.360 4.076 0.291 1.00 95.50 94 LEU A O 1
ATOM 736 N N . VAL A 1 95 ? 2.893 4.808 2.349 1.00 96.44 95 VAL A N 1
ATOM 737 C CA . VAL A 1 95 ? 3.961 5.706 1.887 1.00 96.44 95 VAL A CA 1
ATOM 738 C C . VAL A 1 95 ? 5.102 4.904 1.263 1.00 96.44 95 VAL A C 1
ATOM 740 O O . VAL A 1 95 ? 5.513 5.224 0.145 1.00 96.44 95 VAL A O 1
ATOM 743 N N . GLU A 1 96 ? 5.566 3.847 1.931 1.00 94.25 96 GLU A N 1
ATOM 744 C CA . GLU A 1 96 ? 6.626 2.968 1.421 1.00 94.25 96 GLU A CA 1
ATOM 745 C C . GLU A 1 96 ? 6.227 2.332 0.082 1.00 94.25 96 GLU A C 1
ATOM 747 O O . GLU A 1 96 ? 6.916 2.517 -0.924 1.00 94.25 96 GLU A O 1
ATOM 752 N N . ALA A 1 97 ? 5.045 1.711 0.015 1.00 89.69 97 ALA A N 1
ATOM 753 C CA . ALA A 1 97 ? 4.549 1.078 -1.205 1.00 89.69 97 ALA A CA 1
ATOM 754 C C . ALA A 1 97 ? 4.366 2.077 -2.365 1.00 89.69 97 ALA A C 1
ATOM 756 O O . ALA A 1 97 ? 4.573 1.739 -3.533 1.00 89.69 97 ALA A O 1
ATOM 757 N N . THR A 1 98 ? 4.002 3.328 -2.061 1.00 95.44 98 THR A N 1
ATOM 758 C CA . THR A 1 98 ? 3.902 4.397 -3.066 1.00 95.44 98 THR A CA 1
ATOM 759 C C . THR A 1 98 ? 5.270 4.743 -3.648 1.00 95.44 98 THR A C 1
ATOM 761 O O . THR A 1 98 ? 5.392 4.900 -4.866 1.00 95.44 98 THR A O 1
ATOM 764 N N . VAL A 1 99 ? 6.292 4.873 -2.798 1.00 94.00 99 VAL A N 1
ATOM 765 C CA . VAL A 1 99 ? 7.666 5.172 -3.225 1.00 94.00 99 VAL A CA 1
ATOM 766 C C . VAL A 1 99 ? 8.231 4.017 -4.050 1.00 94.00 99 VAL A C 1
ATOM 768 O O . VAL A 1 99 ? 8.776 4.253 -5.129 1.00 94.00 99 VAL A O 1
ATOM 771 N N . ASP A 1 100 ? 8.030 2.777 -3.614 1.00 91.06 100 ASP A N 1
ATOM 772 C CA . ASP A 1 100 ? 8.487 1.588 -4.337 1.00 91.06 100 ASP A CA 1
ATOM 773 C C . ASP A 1 100 ? 7.838 1.465 -5.715 1.00 91.06 100 ASP A C 1
ATOM 775 O O . ASP A 1 100 ? 8.524 1.227 -6.714 1.00 91.06 100 ASP A O 1
ATOM 779 N N . TRP A 1 101 ? 6.528 1.708 -5.806 1.00 94.19 101 TRP A N 1
ATOM 780 C CA . TRP A 1 101 ? 5.840 1.725 -7.092 1.00 94.19 101 TRP A CA 1
ATOM 781 C C . TRP A 1 101 ? 6.356 2.837 -8.013 1.00 94.19 101 TRP A C 1
ATOM 783 O O . TRP A 1 101 ? 6.546 2.603 -9.209 1.00 94.19 101 TRP A O 1
ATOM 793 N N . GLN A 1 102 ? 6.623 4.034 -7.480 1.00 93.69 10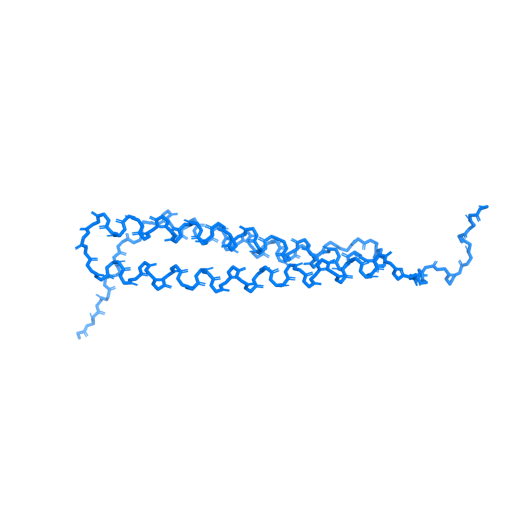2 GLN A N 1
ATOM 794 C CA . GLN A 1 102 ? 7.214 5.126 -8.259 1.00 93.69 102 GLN A CA 1
ATOM 795 C C . GLN A 1 102 ? 8.600 4.753 -8.791 1.00 93.69 102 GLN A C 1
ATOM 797 O O . GLN A 1 102 ? 8.839 4.903 -9.990 1.00 93.69 102 GLN A O 1
ATOM 802 N N . ASN A 1 103 ? 9.469 4.203 -7.941 1.00 91.62 103 ASN A N 1
ATOM 803 C CA . ASN A 1 103 ? 10.814 3.773 -8.321 1.00 91.62 103 ASN A CA 1
ATOM 804 C C . ASN A 1 103 ? 10.776 2.684 -9.404 1.00 91.62 103 ASN A C 1
ATOM 806 O O . ASN A 1 103 ? 11.460 2.799 -10.421 1.00 91.62 103 ASN A O 1
ATOM 810 N N . ALA A 1 104 ? 9.937 1.659 -9.231 1.00 85.88 104 ALA A N 1
ATOM 811 C CA . ALA A 1 104 ? 9.805 0.570 -10.198 1.00 85.88 104 ALA A CA 1
ATOM 812 C C . ALA A 1 104 ? 9.227 1.053 -11.540 1.00 85.88 104 ALA A C 1
ATOM 814 O O . ALA A 1 104 ? 9.682 0.650 -12.613 1.00 85.88 104 ALA A O 1
ATOM 815 N N . ARG A 1 105 ? 8.254 1.972 -11.503 1.00 91.31 105 ARG A N 1
ATOM 816 C CA . ARG A 1 105 ? 7.703 2.603 -12.708 1.00 91.31 105 ARG A CA 1
ATOM 817 C C . ARG A 1 105 ? 8.760 3.421 -13.445 1.00 91.31 105 ARG A C 1
ATOM 819 O O . ARG A 1 105 ? 8.837 3.346 -14.672 1.00 91.31 105 ARG A O 1
ATOM 826 N N . ASP A 1 106 ? 9.540 4.215 -12.723 1.00 90.25 106 ASP A N 1
ATOM 827 C CA . ASP A 1 106 ? 10.561 5.071 -13.319 1.00 90.25 106 ASP A CA 1
ATOM 828 C C . ASP A 1 106 ? 11.694 4.225 -13.925 1.00 90.25 106 ASP A C 1
ATOM 830 O O . ASP A 1 106 ? 12.096 4.499 -15.058 1.00 90.25 106 ASP A O 1
ATOM 834 N N . ALA A 1 107 ? 12.090 3.126 -13.269 1.00 84.50 107 ALA A N 1
ATOM 835 C CA . ALA A 1 107 ? 13.017 2.131 -13.814 1.00 84.50 107 ALA A CA 1
ATOM 836 C C . ALA A 1 107 ? 12.491 1.486 -15.110 1.00 84.50 107 ALA A C 1
ATOM 838 O O . ALA A 1 107 ? 13.204 1.432 -16.110 1.00 84.50 107 ALA A O 1
ATOM 839 N N . TYR A 1 108 ? 11.216 1.082 -15.157 1.00 86.38 108 TYR A N 1
ATOM 840 C CA . TYR A 1 108 ? 10.609 0.558 -16.386 1.00 86.38 108 TYR A CA 1
ATOM 841 C C . TYR A 1 108 ? 10.564 1.606 -17.514 1.00 86.38 108 TYR A C 1
ATOM 843 O O . TYR A 1 108 ? 10.845 1.302 -18.677 1.00 86.38 108 TYR A O 1
ATOM 851 N N . ILE A 1 109 ? 10.242 2.865 -17.196 1.00 85.81 109 ILE A N 1
ATOM 852 C CA . ILE A 1 109 ? 10.263 3.965 -18.173 1.00 85.81 109 ILE A CA 1
ATOM 853 C C . ILE A 1 109 ? 11.686 4.208 -18.693 1.00 85.81 109 ILE A C 1
ATOM 855 O O . ILE A 1 109 ? 11.857 4.457 -19.890 1.00 85.81 109 ILE A O 1
ATOM 859 N N . GLU A 1 110 ? 12.692 4.166 -17.821 1.00 86.00 110 GLU A N 1
ATOM 860 C CA . GLU A 1 110 ? 14.103 4.303 -18.185 1.00 86.00 110 GLU A CA 1
ATOM 861 C C . GLU A 1 110 ? 14.567 3.143 -19.067 1.00 86.00 110 GLU A C 1
ATOM 863 O O . GLU A 1 110 ? 15.142 3.383 -20.133 1.00 86.00 110 GLU A O 1
ATOM 868 N N . CYS A 1 111 ? 14.219 1.909 -18.702 1.00 83.12 111 CYS A N 1
ATOM 869 C CA . CYS A 1 111 ? 14.470 0.723 -19.509 1.00 83.12 111 CYS A CA 1
ATOM 870 C C . CYS A 1 111 ? 13.887 0.897 -20.917 1.00 83.12 111 CYS A C 1
ATOM 872 O O . CYS A 1 111 ? 14.597 0.770 -21.909 1.00 83.12 111 CYS A O 1
ATOM 874 N N . ARG A 1 112 ? 12.624 1.330 -21.034 1.00 83.19 112 ARG A N 1
ATOM 875 C CA . ARG A 1 112 ? 11.982 1.572 -22.339 1.00 83.19 112 ARG A CA 1
ATOM 876 C C . ARG A 1 112 ? 12.620 2.681 -23.175 1.00 83.19 112 ARG A C 1
ATOM 878 O O . ARG A 1 112 ? 12.431 2.704 -24.393 1.00 83.19 112 ARG A O 1
ATOM 885 N N . LYS A 1 113 ? 13.278 3.650 -22.539 1.00 79.62 113 LYS A N 1
ATOM 886 C CA . LYS A 1 113 ? 13.969 4.755 -23.224 1.00 79.62 113 LYS A CA 1
ATOM 887 C C . LYS A 1 113 ? 15.386 4.374 -23.634 1.00 79.62 113 LYS A C 1
ATOM 889 O O . LYS A 1 113 ? 15.915 4.947 -24.589 1.00 79.62 113 LYS A O 1
ATOM 894 N N . THR A 1 114 ? 15.992 3.437 -22.919 1.00 72.69 114 THR A N 1
ATOM 895 C CA . THR A 1 114 ? 17.333 2.945 -23.199 1.00 72.69 114 THR A CA 1
ATOM 896 C C . THR A 1 114 ? 17.282 2.036 -24.421 1.00 72.69 114 THR A C 1
ATOM 898 O O . THR A 1 114 ? 16.421 1.170 -24.550 1.00 72.69 114 THR A O 1
ATOM 901 N N . LYS A 1 115 ? 18.178 2.267 -25.386 1.00 59.66 115 LYS A N 1
ATOM 902 C CA . LYS A 1 115 ? 18.324 1.352 -26.519 1.00 59.66 115 LYS A CA 1
ATOM 903 C C . LYS A 1 115 ? 19.045 0.111 -26.027 1.00 59.66 115 LYS A C 1
ATOM 905 O O . LYS A 1 115 ? 20.266 0.131 -25.892 1.00 59.66 115 LYS A O 1
ATOM 910 N N . HIS A 1 116 ? 18.295 -0.951 -25.810 1.00 61.41 116 HIS A N 1
ATOM 911 C CA . HIS A 1 116 ? 18.871 -2.257 -25.562 1.00 61.41 116 HIS A CA 1
ATOM 912 C C . HIS A 1 116 ? 19.374 -2.832 -26.879 1.00 61.41 116 HIS A C 1
ATOM 914 O O . HIS A 1 116 ? 18.651 -2.894 -27.878 1.00 61.41 116 HIS A O 1
ATOM 920 N N . ALA A 1 117 ? 20.660 -3.171 -26.923 1.00 50.34 117 ALA A N 1
ATOM 921 C CA . ALA A 1 117 ? 21.167 -4.028 -27.976 1.00 50.34 117 ALA A CA 1
ATOM 922 C C . ALA A 1 117 ? 20.608 -5.414 -27.671 1.00 50.34 117 ALA A C 1
ATOM 924 O O . ALA A 1 117 ? 21.177 -6.111 -26.840 1.00 50.34 117 ALA A O 1
ATOM 925 N N . SER A 1 118 ? 19.474 -5.761 -28.289 1.00 50.69 118 SER A N 1
ATOM 926 C CA . SER A 1 118 ? 18.816 -7.054 -28.102 1.00 50.69 118 SER A CA 1
ATOM 927 C C . SER A 1 118 ? 19.872 -8.157 -28.048 1.00 50.69 118 SER A C 1
ATOM 929 O O . SER A 1 118 ? 20.595 -8.351 -29.039 1.00 50.69 118 SER A O 1
ATOM 931 N N . ALA A 1 119 ? 19.956 -8.888 -26.938 1.00 45.75 119 ALA A N 1
ATOM 932 C CA . ALA A 1 119 ? 20.879 -10.012 -26.746 1.00 45.75 119 ALA A CA 1
ATOM 933 C C . ALA A 1 119 ? 20.523 -11.240 -27.624 1.00 45.75 119 ALA A C 1
ATOM 935 O O . ALA A 1 119 ? 20.788 -12.385 -27.274 1.00 45.75 119 ALA A O 1
ATOM 936 N N . GLY A 1 120 ? 19.924 -11.000 -28.796 1.00 43.69 120 GLY A N 1
ATOM 937 C CA . GLY A 1 120 ? 19.531 -11.980 -29.804 1.00 43.69 120 GLY A CA 1
ATOM 938 C C . GLY A 1 120 ? 19.951 -11.625 -31.236 1.00 43.69 120 GLY A C 1
ATOM 939 O O . GLY A 1 120 ? 19.526 -12.305 -32.163 1.00 43.69 120 GLY A O 1
ATOM 940 N N . CYS A 1 121 ? 20.782 -10.597 -31.460 1.00 44.28 121 CYS A N 1
ATOM 941 C CA . CYS A 1 121 ? 21.311 -10.275 -32.800 1.00 44.28 121 CYS A CA 1
ATOM 942 C C . CYS A 1 121 ? 22.765 -10.723 -33.042 1.00 44.28 121 CYS A C 1
ATOM 944 O O . CYS A 1 121 ? 23.381 -10.305 -34.020 1.00 44.28 121 CYS A O 1
ATOM 946 N N . GLU A 1 122 ? 23.311 -11.621 -32.221 1.00 40.94 122 GLU A N 1
ATOM 947 C CA . GLU A 1 122 ? 24.606 -12.269 -32.478 1.00 40.94 122 GLU A CA 1
ATOM 948 C C . GLU A 1 122 ? 24.433 -13.647 -33.140 1.00 40.94 122 GLU A C 1
ATOM 950 O O . GLU A 1 122 ? 24.886 -14.666 -32.635 1.00 40.94 122 GLU A O 1
ATOM 955 N N . SER A 1 123 ? 23.719 -13.705 -34.268 1.00 39.53 123 SER A N 1
ATOM 956 C CA . SER A 1 123 ? 23.928 -14.686 -35.356 1.00 39.53 123 SER A CA 1
ATOM 957 C C . SER A 1 123 ? 22.825 -14.569 -36.414 1.00 39.53 123 SER A C 1
ATOM 959 O O . SER A 1 123 ? 21.894 -15.359 -36.479 1.00 39.53 123 SER A O 1
ATOM 961 N N . GLY A 1 124 ? 22.963 -13.587 -37.307 1.00 39.06 124 GLY A N 1
ATOM 962 C CA . GLY A 1 124 ? 22.262 -13.609 -38.593 1.00 39.06 124 GLY A CA 1
ATOM 963 C C . GLY A 1 124 ? 20.816 -13.110 -38.579 1.00 39.06 124 GLY A C 1
ATOM 964 O O . GLY A 1 124 ? 19.883 -13.887 -38.722 1.00 39.06 124 GLY A O 1
ATOM 965 N N . GLY A 1 125 ? 20.661 -11.786 -38.596 1.00 41.16 125 GLY A N 1
ATOM 966 C CA . GLY A 1 125 ? 19.578 -11.137 -39.336 1.00 41.16 125 GLY A CA 1
ATOM 967 C C . GLY A 1 125 ? 18.289 -10.855 -38.568 1.00 41.16 125 GLY A C 1
ATOM 968 O O . GLY A 1 125 ? 17.327 -11.604 -38.663 1.00 41.16 125 GLY A O 1
ATOM 969 N N . CYS A 1 126 ? 18.205 -9.655 -37.996 1.00 43.16 126 CYS A N 1
ATOM 970 C CA . CYS A 1 126 ? 16.946 -8.917 -37.931 1.00 43.16 126 CYS A CA 1
ATOM 971 C C . CYS A 1 126 ? 17.016 -7.800 -38.974 1.00 43.16 126 CYS A C 1
ATOM 973 O O . CYS A 1 126 ? 17.529 -6.712 -38.722 1.00 43.16 126 CYS A O 1
ATOM 975 N N . GLY A 1 127 ? 16.570 -8.114 -40.190 1.00 39.19 127 GLY A N 1
ATOM 976 C CA . GLY A 1 127 ? 16.296 -7.105 -41.200 1.00 39.19 127 GLY A CA 1
ATOM 977 C C . GLY A 1 127 ? 15.011 -6.368 -40.844 1.00 39.19 127 GLY A C 1
ATOM 978 O O . GLY A 1 127 ? 13.961 -6.992 -40.733 1.00 39.19 127 GLY A O 1
ATOM 979 N N . TYR A 1 128 ? 15.094 -5.049 -40.730 1.00 37.25 128 TYR A N 1
ATOM 980 C CA . TYR A 1 128 ? 13.967 -4.169 -41.004 1.00 37.25 128 TYR A CA 1
ATOM 981 C C . TYR A 1 128 ? 14.441 -3.140 -42.030 1.00 37.25 128 TYR A C 1
ATOM 983 O O . TYR A 1 128 ? 15.496 -2.526 -41.860 1.00 37.25 128 TYR A O 1
ATOM 991 N N . ALA A 1 129 ? 13.701 -3.103 -43.138 1.00 32.84 129 ALA A N 1
ATOM 992 C CA . ALA A 1 129 ? 13.868 -2.209 -44.277 1.00 32.84 129 ALA A CA 1
ATOM 993 C C . ALA A 1 129 ? 13.678 -0.732 -43.903 1.00 32.84 129 ALA A C 1
ATOM 995 O O . ALA A 1 129 ? 12.974 -0.463 -42.903 1.00 32.84 129 ALA A O 1
#

Secondary structure (DSSP, 8-state):
-----------HHHHHHHHHHHHHHHHHHH--------TTHHHHHHHHHHHHHHHHHHHHHHHHHHHHHHHHHHT-HHHHHHHHHHHHHHHHHHHHHHHHHHHHHHHHHHHHHS----TT-SSS-----

Sequence (129 aa):
MTNTIRMPGINSNILALISFILIFAMMFLTVHPALAEHDCDDEKAAMDAARLLYEIAYIVHYLAELALELAEATGIDWLIEQAEEALQEAAEFLVEATVDWQNARDAYIECRKTKHASAGCESGGCGYA

Foldseek 3Di:
DDDDPPDDDPPVVNVVVVVVVVVVVVVVVPPPDPDDDDQQVVLVVQLVVLVVQLVVLVVQLVVLVVQLVVQVVVVDVVSNVVSVVSNVVSVVSNVVSVVSNVVSVVVSVVSVVDDDPPPPPPPDDDDDD

pLDDT: mean 74.62, std 20.38, range [32.84, 96.44]

Radius of gyration: 23.06 Å; chains: 1; bounding box: 43×33×82 Å